Protein AF-A0A8C6QPN0-F1 (afdb_monomer)

Organism: Nannospalax galili (NCBI:txid1026970)

Nearest PDB structures (foldseek):
  6pcf-assembly1_D  TM=9.905E-01  e=1.584E-07  Homo sapiens
  6pce-assembly1_B  TM=9.737E-01  e=1.387E-07  Homo sapiens
  6pce-assembly1_A  TM=9.716E-01  e=4.024E-07  Homo sapiens
  6pcf-assembly1_C-2  TM=9.939E-01  e=9.834E-06  Homo sapiens
  6tdu-assembly1_Q  TM=8.766E-01  e=4.947E-02  Euglena gracilis

Foldseek 3Di:
DDDD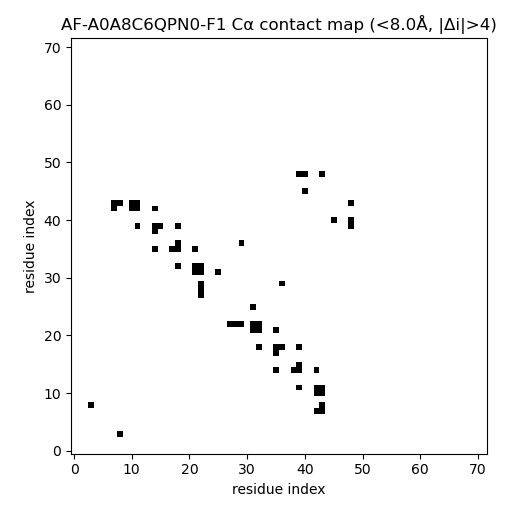DPVLVVQLVVLVVVLLVQCVVVVNPVVSSVVSVVSNVVSDDPVVVVVVVVVSVVVVVVVVVVVVVVVD

Sequence (72 aa):
MAAPSMKERQVCWGARDPYWRCLDDNADDAASCRQLRSLFEASCPQQWIKYFDKRRDYLKFKENFVSAFTVN

pLDDT: mean 92.11, std 9.79, range [48.69, 98.56]

Secondary structure (DSSP, 8-state):
-PPPPHHHHHHHHHHHHHHHHHHHHTTT-TTTTHHHHHHHHHHS-HHHHHHHHHHHHHHHHHHHHHHHHTT-

Radius of gyration: 14.2 Å; Cα contacts (8 Å, |Δi|>4): 33; chains: 1; bounding box: 35×27×34 Å

Structure (mmCIF, N/CA/C/O backbone):
data_AF-A0A8C6QPN0-F1
#
_entry.id   AF-A0A8C6QPN0-F1
#
loop_
_atom_site.group_PDB
_atom_site.id
_atom_site.type_symbol
_atom_site.label_atom_id
_atom_site.label_alt_id
_atom_site.label_comp_id
_atom_site.label_asym_id
_atom_site.label_entity_id
_atom_site.label_seq_id
_atom_site.pdbx_PDB_ins_code
_atom_site.Cartn_x
_atom_site.Cartn_y
_atom_site.Cartn_z
_atom_site.occupancy
_atom_site.B_iso_or_equiv
_atom_site.auth_seq_id
_atom_site.auth_comp_id
_atom_site.auth_asym_id
_atom_site.auth_atom_id
_atom_site.pdbx_PDB_model_num
ATOM 1 N N . MET A 1 1 ? -0.093 13.611 16.540 1.00 60.22 1 MET A N 1
ATOM 2 C CA . MET A 1 1 ? -1.073 12.516 16.362 1.00 60.22 1 MET A CA 1
ATOM 3 C C . MET A 1 1 ? -0.706 11.392 17.310 1.00 60.22 1 MET A C 1
ATOM 5 O O . MET A 1 1 ? 0.484 11.142 17.462 1.00 60.22 1 MET A O 1
ATOM 9 N N . ALA A 1 2 ? -1.687 10.787 17.981 1.00 74.75 2 ALA A N 1
ATOM 10 C CA . ALA A 1 2 ? -1.445 9.658 18.877 1.00 74.75 2 ALA A CA 1
ATOM 11 C C . ALA A 1 2 ? -1.002 8.417 18.084 1.00 74.75 2 ALA A C 1
ATOM 13 O O . ALA A 1 2 ? -1.343 8.272 16.909 1.00 74.75 2 ALA A O 1
ATOM 14 N N . ALA A 1 3 ? -0.222 7.542 18.719 1.00 77.44 3 ALA A N 1
ATOM 15 C CA . ALA A 1 3 ? 0.157 6.272 18.116 1.00 77.44 3 ALA A CA 1
ATOM 16 C C . ALA A 1 3 ? -1.089 5.370 17.971 1.00 77.44 3 ALA A C 1
ATOM 18 O O . ALA A 1 3 ? -1.844 5.251 18.938 1.00 77.44 3 ALA A O 1
ATOM 19 N N . PRO A 1 4 ? -1.31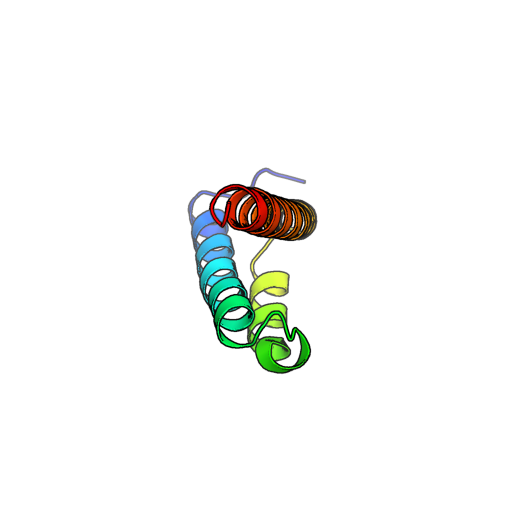2 4.731 16.807 1.00 83.06 4 PRO A N 1
ATOM 20 C CA . PRO A 1 4 ? -2.467 3.862 16.602 1.00 83.06 4 PRO A CA 1
ATOM 21 C C . PRO A 1 4 ? -2.413 2.625 17.508 1.00 83.06 4 PRO A C 1
ATOM 23 O O . PRO A 1 4 ? -1.351 2.036 17.750 1.00 83.06 4 PRO A O 1
ATOM 26 N N . SER A 1 5 ? -3.582 2.204 17.982 1.00 91.69 5 SER A N 1
ATOM 27 C CA . SER A 1 5 ? -3.778 1.004 18.795 1.00 91.69 5 SER A CA 1
ATOM 28 C C . SER A 1 5 ? -3.400 -0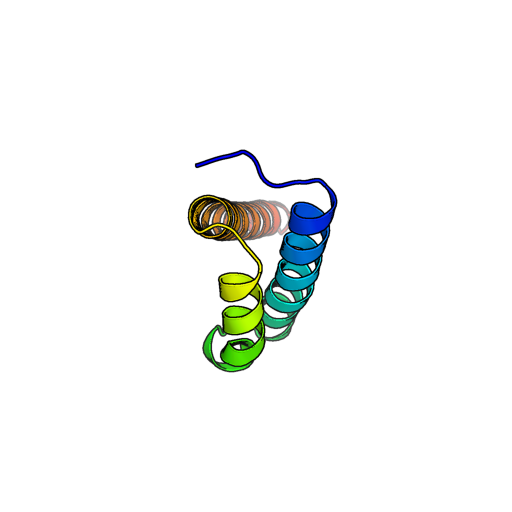.274 18.039 1.00 91.69 5 SER A C 1
ATOM 30 O O . SER A 1 5 ? -3.232 -0.296 16.820 1.00 91.69 5 SER A O 1
ATOM 32 N N . MET A 1 6 ? -3.266 -1.394 18.752 1.00 91.44 6 MET A N 1
ATOM 33 C CA . MET A 1 6 ? -2.999 -2.694 18.119 1.00 91.44 6 MET A CA 1
ATOM 34 C C . MET A 1 6 ? -4.074 -3.074 17.086 1.00 91.44 6 MET A C 1
ATOM 36 O O . MET A 1 6 ? -3.737 -3.537 15.999 1.00 91.44 6 MET A O 1
ATOM 40 N N . LYS A 1 7 ? -5.350 -2.816 17.399 1.00 92.31 7 LYS A N 1
ATOM 41 C CA . LYS A 1 7 ? -6.485 -3.138 16.527 1.00 92.31 7 LYS A CA 1
ATOM 42 C C . LYS A 1 7 ? -6.490 -2.286 15.256 1.00 92.31 7 LYS A C 1
ATOM 44 O O . LYS A 1 7 ? -6.661 -2.824 14.168 1.00 92.31 7 LYS A O 1
ATOM 49 N N . GLU A 1 8 ? -6.232 -0.984 15.368 1.00 90.69 8 GLU A N 1
ATOM 50 C CA . GLU A 1 8 ? -6.126 -0.092 14.199 1.00 90.69 8 GLU A CA 1
ATOM 51 C C . GLU A 1 8 ? -4.960 -0.490 13.288 1.00 9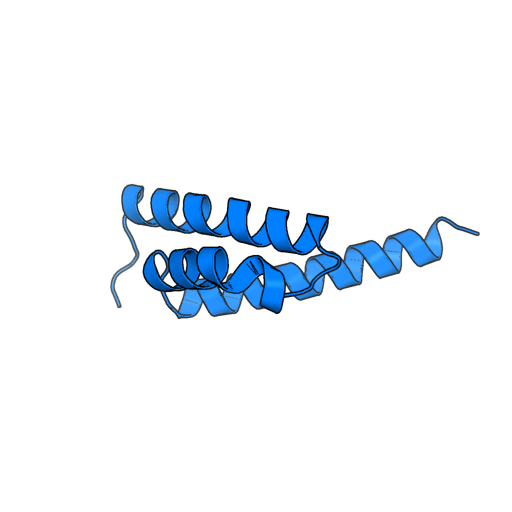0.69 8 GLU A C 1
ATOM 53 O O . GLU A 1 8 ? -5.087 -0.476 12.065 1.00 90.69 8 GLU A O 1
ATOM 58 N N . ARG A 1 9 ? -3.835 -0.924 13.872 1.00 93.50 9 ARG A N 1
ATOM 59 C CA . ARG A 1 9 ? -2.695 -1.440 13.101 1.00 93.50 9 ARG A CA 1
ATOM 60 C C . ARG A 1 9 ? -3.050 -2.704 12.322 1.00 93.50 9 ARG A C 1
ATOM 62 O O . ARG A 1 9 ? -2.688 -2.801 11.153 1.00 93.50 9 ARG A O 1
ATOM 69 N N . GLN A 1 10 ? -3.779 -3.636 12.937 1.00 94.50 10 GLN A N 1
ATOM 70 C CA . GLN A 1 10 ? -4.250 -4.849 12.263 1.00 94.50 10 GLN A CA 1
ATOM 71 C C . GLN A 1 10 ? -5.200 -4.534 11.104 1.00 94.50 10 GLN A C 1
ATOM 73 O O . GLN A 1 10 ? -5.035 -5.102 10.030 1.00 94.50 10 GLN A O 1
ATOM 78 N N . VAL A 1 11 ? -6.143 -3.605 11.291 1.00 95.44 11 VAL A N 1
ATOM 79 C CA . VAL A 1 11 ? -7.057 -3.167 10.220 1.00 95.44 11 VAL A CA 1
ATOM 80 C C . VAL A 1 11 ? -6.275 -2.543 9.063 1.00 95.44 11 VAL A C 1
ATOM 82 O O . VAL A 1 11 ? -6.472 -2.923 7.912 1.00 95.44 11 VAL A O 1
ATOM 85 N N . CYS A 1 12 ? -5.323 -1.658 9.366 1.00 96.62 12 CYS A N 1
ATOM 86 C CA . CYS A 1 12 ? -4.475 -1.038 8.353 1.00 96.62 12 CYS A CA 1
ATOM 87 C C . CYS A 1 12 ? -3.668 -2.072 7.546 1.00 96.62 12 CYS A C 1
ATOM 89 O O . CYS A 1 12 ? -3.677 -2.049 6.315 1.00 96.62 12 CYS A O 1
ATOM 91 N N . TRP A 1 13 ? -2.988 -3.011 8.212 1.00 93.88 13 TRP A N 1
ATOM 92 C CA . TRP A 1 13 ? -2.236 -4.064 7.518 1.00 93.88 13 TRP A CA 1
ATOM 93 C C . TRP A 1 13 ? -3.152 -5.007 6.729 1.00 93.88 13 TRP A C 1
ATOM 95 O O . TRP A 1 13 ? -2.822 -5.366 5.603 1.00 93.88 13 TRP A O 1
ATOM 105 N N . GLY A 1 14 ? -4.330 -5.327 7.271 1.00 96.56 14 GLY A N 1
ATOM 106 C CA . GLY A 1 14 ? -5.345 -6.136 6.599 1.00 96.56 14 GLY A CA 1
ATOM 107 C C . GLY A 1 14 ? -5.922 -5.491 5.336 1.00 96.56 14 GLY A C 1
ATOM 108 O O . GLY A 1 14 ? -6.346 -6.214 4.444 1.00 96.56 14 GLY A O 1
ATOM 109 N N . ALA A 1 15 ? -5.902 -4.159 5.221 1.00 97.88 15 ALA A N 1
ATOM 110 C CA . ALA A 1 15 ? -6.253 -3.448 3.989 1.00 97.88 15 ALA A CA 1
ATOM 111 C C . ALA A 1 15 ? -5.056 -3.285 3.032 1.00 97.88 15 ALA A C 1
ATOM 113 O O . ALA A 1 15 ? -5.225 -3.312 1.812 1.00 97.88 15 ALA A O 1
ATOM 114 N N . ARG A 1 16 ? -3.835 -3.155 3.571 1.00 98.25 16 ARG A N 1
ATOM 115 C CA . ARG A 1 16 ? -2.591 -3.064 2.789 1.00 98.25 16 ARG A CA 1
ATOM 116 C C . ARG A 1 16 ? -2.339 -4.329 1.971 1.00 98.25 16 ARG A C 1
ATOM 118 O O . ARG A 1 16 ? -2.036 -4.228 0.786 1.00 98.25 16 ARG A O 1
ATOM 125 N N . ASP A 1 17 ? -2.427 -5.499 2.598 1.00 97.94 17 ASP A N 1
ATOM 126 C CA . ASP A 1 17 ? -1.991 -6.756 1.977 1.00 97.94 17 ASP A CA 1
ATOM 127 C C . ASP A 1 17 ? -2.816 -7.132 0.731 1.00 97.94 17 ASP A C 1
ATOM 129 O O . ASP A 1 17 ? -2.211 -7.458 -0.291 1.00 97.94 17 ASP A O 1
ATOM 133 N N . PRO A 1 18 ? -4.161 -7.016 0.732 1.00 98.19 18 PRO A N 1
ATOM 134 C CA . PRO A 1 18 ? -4.963 -7.197 -0.476 1.00 98.19 18 PRO A CA 1
ATOM 135 C C . PRO A 1 18 ? -4.629 -6.186 -1.575 1.00 98.19 18 PRO A C 1
ATOM 137 O O . PRO A 1 18 ? -4.560 -6.566 -2.741 1.00 98.19 18 PRO A O 1
ATOM 140 N N . TYR A 1 19 ? -4.398 -4.915 -1.223 1.00 98.56 19 TYR A N 1
ATOM 141 C CA . TYR A 1 19 ? -4.007 -3.893 -2.198 1.00 98.56 19 TYR A CA 1
ATOM 142 C C . TYR A 1 19 ? -2.666 -4.233 -2.860 1.00 98.56 19 TYR A C 1
ATOM 144 O O . TYR A 1 19 ? -2.559 -4.185 -4.082 1.00 98.56 19 TYR A O 1
ATOM 152 N N . TRP A 1 20 ? -1.660 -4.629 -2.078 1.00 97.94 20 TRP A N 1
ATOM 153 C CA . TRP A 1 20 ? -0.352 -5.011 -2.615 1.00 97.94 20 TRP A CA 1
ATOM 154 C C . TRP A 1 20 ? -0.425 -6.264 -3.479 1.00 97.94 20 TRP A C 1
ATOM 156 O O . TRP A 1 20 ? 0.140 -6.257 -4.567 1.00 97.94 20 TRP A O 1
ATOM 166 N N . ARG A 1 21 ? -1.172 -7.287 -3.042 1.00 97.94 21 ARG A N 1
ATOM 167 C CA . ARG A 1 21 ? -1.403 -8.492 -3.846 1.00 97.94 21 ARG A CA 1
ATOM 168 C C . ARG A 1 21 ? -2.056 -8.151 -5.183 1.00 97.94 21 ARG A C 1
ATOM 170 O O . ARG A 1 21 ? -1.590 -8.619 -6.208 1.00 97.94 21 ARG A O 1
ATOM 177 N N . CYS A 1 22 ? -3.072 -7.287 -5.183 1.00 98.50 22 CYS A N 1
ATOM 178 C CA . CYS A 1 22 ? -3.695 -6.837 -6.424 1.00 98.50 22 CYS A CA 1
ATOM 179 C C . CYS A 1 22 ? -2.677 -6.193 -7.373 1.00 98.50 22 CYS A C 1
ATOM 181 O O . CYS A 1 22 ? -2.678 -6.503 -8.558 1.00 98.50 22 CYS A O 1
ATOM 183 N N . LEU A 1 23 ? -1.794 -5.327 -6.869 1.00 98.19 23 LEU A N 1
ATOM 184 C CA . LEU A 1 23 ? -0.762 -4.720 -7.710 1.00 98.19 23 LEU A CA 1
ATOM 185 C C . LEU A 1 23 ? 0.219 -5.765 -8.253 1.00 98.19 23 LEU A C 1
ATOM 187 O O . LEU A 1 23 ? 0.577 -5.698 -9.422 1.00 98.19 23 LEU A O 1
ATOM 191 N N . ASP A 1 24 ? 0.629 -6.733 -7.432 1.00 96.50 24 ASP A N 1
ATOM 192 C CA . ASP A 1 24 ? 1.517 -7.814 -7.869 1.00 96.50 24 ASP A CA 1
ATOM 193 C C . ASP A 1 24 ? 0.864 -8.671 -8.971 1.00 96.50 24 ASP A C 1
ATOM 195 O O . ASP A 1 24 ? 1.508 -8.966 -9.976 1.00 96.50 24 ASP A O 1
ATOM 199 N N . ASP A 1 25 ? -0.428 -8.984 -8.833 1.00 97.69 25 ASP A N 1
ATOM 200 C CA . ASP A 1 25 ? -1.199 -9.775 -9.804 1.00 97.69 25 ASP A CA 1
ATOM 201 C C . ASP A 1 25 ? -1.496 -9.007 -11.109 1.00 97.69 25 ASP A C 1
ATOM 203 O O . ASP A 1 25 ? -1.738 -9.618 -12.149 1.00 97.69 25 ASP A O 1
ATOM 207 N N . ASN A 1 26 ? -1.481 -7.669 -11.072 1.00 97.06 26 ASN A N 1
ATOM 208 C CA . ASN A 1 26 ? -1.840 -6.795 -12.197 1.00 97.06 26 ASN A CA 1
ATOM 209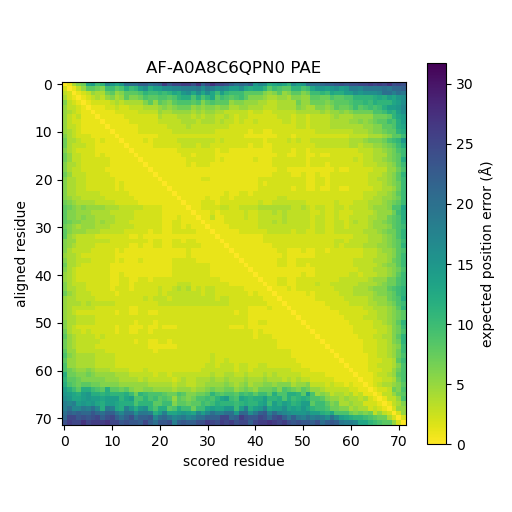 C C . ASN A 1 26 ? -0.649 -5.979 -12.726 1.00 97.06 26 ASN A C 1
ATOM 211 O O . ASN A 1 26 ? -0.844 -4.888 -13.258 1.00 97.06 26 ASN A O 1
ATOM 215 N N . ALA A 1 27 ? 0.581 -6.485 -12.576 1.00 94.75 27 ALA A N 1
ATOM 216 C CA . ALA A 1 27 ? 1.798 -5.847 -13.094 1.00 94.75 27 ALA A CA 1
ATOM 217 C C . ALA A 1 27 ? 1.925 -4.359 -12.705 1.00 94.75 27 ALA A C 1
ATOM 219 O O . ALA A 1 27 ? 2.251 -3.505 -13.527 1.00 94.75 27 ALA A O 1
ATOM 220 N N . ASP A 1 28 ? 1.635 -4.058 -11.439 1.00 94.81 28 ASP A N 1
ATOM 221 C CA . ASP A 1 28 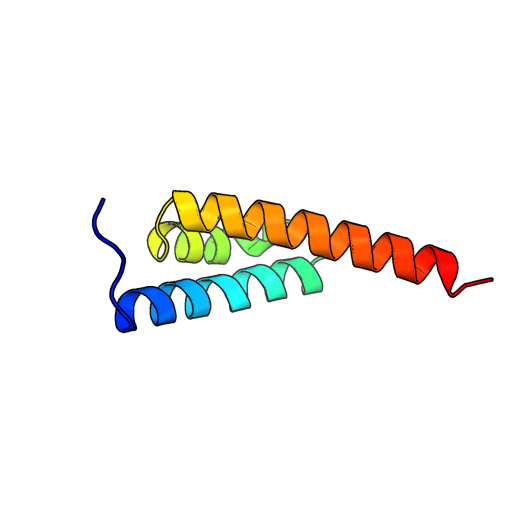? 1.662 -2.719 -10.852 1.00 94.81 28 ASP A CA 1
ATOM 222 C C . ASP A 1 28 ? 0.635 -1.719 -11.426 1.00 94.81 28 ASP A C 1
ATOM 224 O O . ASP A 1 28 ? 0.732 -0.515 -11.169 1.00 94.81 28 ASP A O 1
ATOM 228 N N . ASP A 1 29 ? -0.408 -2.186 -12.123 1.00 95.69 29 ASP A N 1
ATOM 229 C CA . ASP A 1 29 ? -1.504 -1.325 -12.573 1.00 95.69 29 ASP A CA 1
ATOM 230 C C . ASP A 1 29 ? -2.405 -0.870 -11.410 1.00 95.69 29 ASP A C 1
ATOM 232 O O . ASP A 1 29 ? -3.383 -1.515 -11.011 1.00 95.69 29 ASP A O 1
ATOM 236 N N . ALA A 1 30 ? -2.113 0.323 -10.895 1.00 93.69 30 ALA A N 1
ATOM 237 C CA . ALA A 1 30 ? -2.907 0.962 -9.852 1.00 93.69 30 ALA A CA 1
ATOM 238 C C . ALA A 1 30 ? -4.365 1.230 -10.268 1.00 93.69 30 ALA A C 1
ATOM 240 O O . ALA A 1 30 ? -5.238 1.310 -9.396 1.00 93.69 30 ALA A O 1
ATOM 241 N N . ALA A 1 31 ? -4.661 1.359 -11.568 1.00 96.75 31 ALA A N 1
ATOM 242 C CA . ALA A 1 31 ? -6.017 1.620 -12.040 1.00 96.75 31 ALA A CA 1
ATOM 243 C C . ALA A 1 31 ? -6.948 0.431 -11.771 1.00 96.75 31 ALA A C 1
ATOM 245 O O . ALA A 1 31 ? -8.100 0.656 -11.376 1.00 96.75 31 ALA A O 1
ATOM 246 N N . SER A 1 32 ? -6.434 -0.792 -11.926 1.00 97.38 32 SER A N 1
ATOM 247 C CA . SER A 1 32 ? -7.129 -2.051 -11.634 1.00 97.38 32 SER A CA 1
ATOM 248 C C . SER A 1 32 ? -7.366 -2.262 -10.133 1.00 97.38 32 SER A C 1
ATOM 250 O O . SER A 1 32 ? -8.358 -2.868 -9.733 1.00 97.38 32 SER A O 1
ATOM 252 N N . CYS A 1 33 ? -6.530 -1.665 -9.278 1.00 98.19 33 CYS A N 1
ATOM 253 C CA . CYS A 1 33 ? -6.586 -1.834 -7.822 1.00 98.19 33 CYS A CA 1
ATOM 254 C C . CYS A 1 33 ? -7.223 -0.653 -7.066 1.00 98.19 33 CYS A C 1
ATOM 256 O O . CYS A 1 33 ? -7.110 -0.570 -5.839 1.00 98.19 33 CYS A O 1
ATOM 258 N N . ARG A 1 34 ? -7.918 0.260 -7.763 1.00 98.12 34 ARG A N 1
ATOM 259 C CA . ARG A 1 34 ? -8.464 1.507 -7.187 1.00 98.12 34 ARG A CA 1
ATOM 260 C C . ARG A 1 34 ? -9.352 1.305 -5.958 1.00 98.12 34 ARG A C 1
ATOM 262 O O . ARG A 1 34 ? -9.213 2.040 -4.987 1.00 98.12 34 ARG A O 1
ATOM 269 N N . GLN A 1 35 ? -10.233 0.305 -5.966 1.00 97.81 35 GLN A N 1
ATOM 270 C CA . GLN A 1 35 ? -11.124 0.046 -4.826 1.00 97.81 35 GLN A CA 1
ATOM 271 C C . GLN A 1 35 ? -10.343 -0.374 -3.573 1.00 97.81 35 GLN A C 1
ATOM 273 O O . GLN A 1 35 ? -10.579 0.145 -2.482 1.00 97.81 35 GLN A O 1
ATOM 278 N N . LEU A 1 36 ? -9.365 -1.268 -3.737 1.00 98.19 36 LEU A N 1
ATOM 279 C CA . LEU A 1 36 ? -8.487 -1.702 -2.649 1.00 98.19 36 LEU A CA 1
ATOM 280 C C . LEU A 1 36 ? -7.579 -0.563 -2.178 1.00 98.19 36 LEU A C 1
ATOM 282 O O . LEU A 1 36 ? -7.328 -0.444 -0.979 1.00 98.19 36 LEU A O 1
ATOM 286 N N . ARG A 1 37 ? -7.160 0.326 -3.090 1.00 98.00 37 ARG A N 1
ATOM 287 C CA . ARG A 1 37 ? -6.431 1.544 -2.728 1.00 98.00 37 ARG A CA 1
ATOM 288 C C . ARG A 1 37 ? -7.258 2.436 -1.807 1.00 98.00 37 ARG A C 1
ATOM 290 O O . ARG A 1 37 ? -6.753 2.839 -0.765 1.00 98.00 37 ARG A O 1
ATOM 297 N N . SER A 1 38 ? -8.520 2.699 -2.141 1.00 98.12 38 SER A N 1
ATOM 298 C CA . SER A 1 38 ? -9.402 3.515 -1.296 1.00 98.12 38 SER A CA 1
ATOM 299 C C . SER A 1 38 ? -9.612 2.903 0.092 1.00 98.12 38 SER A C 1
ATOM 301 O O . SER A 1 38 ? -9.581 3.622 1.088 1.00 98.12 38 SER A O 1
ATOM 303 N N . LEU A 1 39 ? -9.767 1.576 0.183 1.00 97.56 39 LEU A N 1
ATOM 304 C CA . LEU A 1 39 ? -9.877 0.879 1.471 1.00 97.56 39 LEU A CA 1
ATOM 305 C C . LEU A 1 39 ? -8.594 0.990 2.298 1.00 97.56 39 LEU A C 1
ATOM 307 O O . LEU A 1 39 ? -8.659 1.237 3.503 1.00 97.56 39 LEU A O 1
ATOM 311 N N . PHE A 1 40 ? -7.434 0.840 1.660 1.00 98.06 40 PHE A N 1
ATOM 312 C CA . PHE A 1 40 ? -6.136 1.013 2.306 1.00 98.06 40 PHE A CA 1
ATOM 313 C C . PHE A 1 40 ? -5.953 2.444 2.828 1.00 98.06 40 PHE A C 1
ATOM 315 O O . PHE A 1 40 ? -5.581 2.628 3.987 1.00 98.06 40 PHE A O 1
ATOM 322 N N . GLU A 1 41 ? -6.287 3.454 2.021 1.00 97.38 41 GLU A N 1
ATOM 323 C CA . GLU A 1 41 ? -6.168 4.861 2.412 1.00 97.38 41 GLU A CA 1
ATOM 324 C C . GLU A 1 41 ? -7.124 5.260 3.544 1.00 97.38 41 GLU A C 1
ATOM 326 O O . GLU A 1 41 ? -6.747 6.039 4.417 1.00 97.38 41 GLU A O 1
ATOM 331 N N . ALA A 1 42 ? -8.333 4.693 3.574 1.00 96.62 42 ALA A N 1
ATOM 332 C CA . ALA A 1 42 ? -9.300 4.924 4.647 1.00 96.62 42 ALA A CA 1
ATOM 333 C C . ALA A 1 42 ? -8.932 4.200 5.956 1.00 96.62 42 ALA A C 1
ATOM 335 O O . ALA A 1 42 ? -9.290 4.657 7.041 1.00 96.62 42 ALA A O 1
ATOM 336 N N . SER A 1 43 ? -8.220 3.074 5.864 1.00 96.19 43 SER A N 1
ATOM 337 C CA . SER A 1 43 ? -7.896 2.207 7.007 1.00 96.19 43 SER A CA 1
ATOM 338 C C . SER A 1 43 ? -6.580 2.559 7.701 1.00 96.19 43 SER A C 1
ATOM 340 O O . SER A 1 43 ? -6.291 2.028 8.775 1.00 96.19 43 SER A O 1
ATOM 342 N N . CYS A 1 44 ? -5.754 3.414 7.096 1.00 95.75 44 CYS A N 1
ATOM 343 C CA . CYS A 1 44 ? -4.390 3.672 7.543 1.00 95.75 44 CYS A CA 1
ATOM 344 C C . CYS A 1 44 ? -4.118 5.160 7.800 1.00 95.75 44 CYS A C 1
ATOM 346 O O . CYS A 1 44 ? -4.561 6.023 7.046 1.00 95.75 44 CYS A O 1
ATOM 348 N N . PRO A 1 45 ? -3.283 5.497 8.802 1.00 94.25 45 PRO A N 1
ATOM 349 C CA . PRO A 1 45 ? -2.768 6.854 8.946 1.00 94.25 45 PRO A CA 1
ATOM 350 C C . PRO A 1 45 ? -1.980 7.296 7.704 1.00 94.25 45 PRO A C 1
ATOM 352 O O . PRO A 1 45 ? -1.167 6.537 7.175 1.00 94.25 45 PRO A O 1
ATOM 355 N N . GLN A 1 46 ? -2.109 8.561 7.293 1.00 93.06 46 GLN A N 1
ATOM 356 C CA . GLN A 1 46 ? -1.412 9.091 6.106 1.00 93.06 46 GLN A CA 1
ATOM 357 C C . GLN A 1 46 ? 0.110 8.889 6.126 1.00 93.06 46 GLN A C 1
ATOM 359 O O . GLN A 1 46 ? 0.719 8.618 5.093 1.00 93.06 46 GLN A O 1
ATOM 364 N N . GLN A 1 47 ? 0.744 9.002 7.296 1.00 92.75 47 GLN A N 1
ATOM 365 C CA . GLN A 1 47 ? 2.188 8.773 7.421 1.00 92.75 47 GLN A CA 1
ATOM 366 C C . GLN A 1 47 ? 2.565 7.314 7.137 1.00 92.75 47 GLN A C 1
ATOM 368 O O . GLN A 1 47 ? 3.621 7.047 6.568 1.00 92.75 47 GLN A O 1
ATOM 373 N N . TRP A 1 48 ? 1.692 6.377 7.506 1.00 94.62 48 TRP A N 1
ATOM 374 C CA . TRP A 1 48 ? 1.897 4.952 7.281 1.00 94.62 48 TRP A CA 1
ATOM 375 C C . TRP A 1 48 ? 1.708 4.597 5.815 1.00 94.62 48 TRP A C 1
ATOM 377 O O . TRP A 1 48 ? 2.523 3.860 5.279 1.00 94.62 48 TRP A O 1
ATOM 387 N N . ILE A 1 49 ? 0.706 5.182 5.155 1.00 96.50 49 ILE A N 1
ATOM 388 C CA . ILE A 1 49 ? 0.504 5.037 3.707 1.00 96.50 49 ILE A CA 1
ATOM 389 C C . ILE A 1 49 ? 1.770 5.474 2.964 1.00 96.50 49 ILE A C 1
ATOM 391 O O . ILE A 1 49 ? 2.360 4.677 2.243 1.00 96.50 49 ILE A O 1
ATOM 395 N N . LYS A 1 50 ? 2.275 6.684 3.250 1.00 96.44 50 LYS A N 1
ATOM 396 C CA . LYS A 1 50 ? 3.528 7.192 2.660 1.00 96.44 50 LYS A CA 1
ATOM 397 C C . LYS A 1 50 ? 4.724 6.273 2.919 1.00 96.44 50 LYS A C 1
ATOM 399 O O . LYS A 1 50 ? 5.556 6.088 2.035 1.00 96.44 50 LYS A O 1
ATOM 404 N N . TYR A 1 51 ? 4.846 5.737 4.134 1.00 95.56 51 TYR A N 1
ATOM 405 C CA . TYR A 1 51 ? 5.915 4.800 4.477 1.00 95.56 51 TYR A CA 1
ATOM 406 C C . TYR A 1 51 ? 5.796 3.489 3.692 1.00 95.56 51 TYR A C 1
ATOM 408 O O . TYR A 1 51 ? 6.789 3.009 3.148 1.00 95.56 51 TYR A O 1
ATOM 416 N N . PHE A 1 52 ? 4.596 2.913 3.625 1.00 97.19 52 PHE A N 1
ATOM 417 C CA . PHE A 1 52 ? 4.356 1.649 2.942 1.00 97.19 52 PHE A CA 1
ATOM 418 C C . PHE A 1 52 ? 4.533 1.775 1.433 1.00 97.19 52 PHE A C 1
ATOM 420 O O . PHE A 1 52 ? 5.219 0.930 0.868 1.00 97.19 52 PHE A O 1
ATOM 427 N N . ASP A 1 53 ? 4.021 2.834 0.807 1.00 96.94 53 ASP A N 1
ATOM 428 C CA . ASP A 1 53 ? 4.207 3.080 -0.628 1.00 96.94 53 ASP A CA 1
ATOM 429 C C . ASP A 1 53 ? 5.711 3.122 -0.970 1.00 96.94 53 ASP A C 1
ATOM 431 O O . ASP A 1 53 ? 6.192 2.307 -1.754 1.00 96.94 53 ASP A O 1
ATOM 435 N N . LYS A 1 54 ? 6.502 3.928 -0.242 1.00 97.50 54 LYS A N 1
ATOM 436 C CA . LYS A 1 54 ? 7.9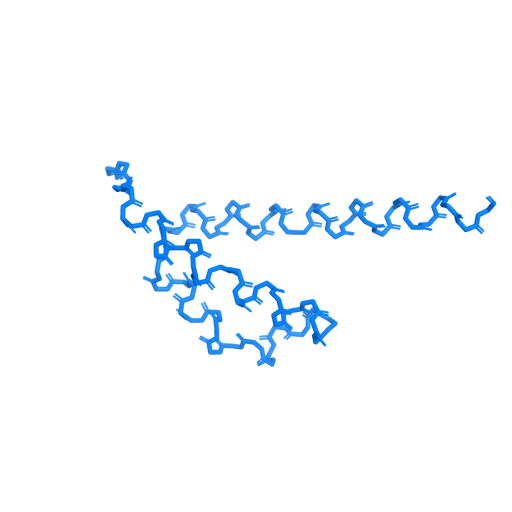70 3.971 -0.409 1.00 97.50 54 LYS A CA 1
ATOM 437 C C . LYS A 1 54 ? 8.650 2.624 -0.169 1.00 97.50 54 LYS A C 1
ATOM 439 O O . LYS A 1 54 ? 9.621 2.281 -0.841 1.00 97.50 54 LYS A O 1
ATOM 444 N N . ARG A 1 55 ? 8.189 1.870 0.833 1.00 97.00 55 ARG A N 1
ATOM 445 C CA . ARG A 1 55 ? 8.732 0.542 1.139 1.00 97.00 55 ARG A CA 1
ATOM 446 C C . ARG A 1 55 ? 8.473 -0.425 -0.012 1.00 97.00 55 ARG A C 1
ATOM 448 O O . ARG A 1 55 ? 9.363 -1.211 -0.319 1.00 97.00 55 ARG A O 1
ATOM 455 N N . ARG A 1 56 ? 7.288 -0.383 -0.624 1.00 96.62 56 ARG A N 1
ATOM 456 C CA . ARG A 1 56 ? 6.943 -1.235 -1.764 1.00 96.62 56 ARG A CA 1
ATOM 457 C C . ARG A 1 56 ? 7.836 -0.936 -2.960 1.00 96.62 56 ARG A C 1
ATOM 459 O O . ARG A 1 56 ? 8.440 -1.867 -3.482 1.00 96.62 56 ARG A O 1
ATOM 466 N N . ASP A 1 57 ? 7.998 0.340 -3.305 1.00 95.75 57 ASP A N 1
ATOM 467 C CA . ASP A 1 57 ? 8.869 0.773 -4.406 1.00 95.75 57 ASP A CA 1
ATOM 468 C C . ASP A 1 57 ? 10.306 0.273 -4.209 1.00 95.75 57 ASP A C 1
ATOM 470 O O . ASP A 1 57 ? 10.912 -0.297 -5.115 1.00 95.75 57 ASP A O 1
ATOM 474 N N . TYR A 1 58 ? 10.838 0.412 -2.990 1.00 96.38 58 TYR A N 1
ATOM 475 C CA . TYR A 1 58 ? 12.161 -0.107 -2.644 1.00 96.38 58 TYR A CA 1
ATOM 476 C C . TYR A 1 58 ? 12.254 -1.633 -2.780 1.00 96.38 58 TYR A C 1
ATOM 478 O O . TYR A 1 58 ? 13.256 -2.145 -3.282 1.00 96.38 58 TYR A O 1
ATOM 486 N N . LEU A 1 59 ? 11.234 -2.373 -2.335 1.00 95.25 59 LEU A N 1
ATOM 487 C CA . LEU A 1 59 ? 11.214 -3.833 -2.443 1.00 95.25 59 LEU A CA 1
ATOM 488 C C . LEU A 1 59 ? 11.169 -4.288 -3.903 1.00 95.25 59 LEU A C 1
ATOM 490 O O . LEU A 1 59 ? 11.942 -5.174 -4.257 1.00 95.25 59 LEU A O 1
ATOM 494 N N . LYS A 1 60 ? 10.357 -3.645 -4.749 1.00 93.50 60 LYS A N 1
ATOM 495 C CA . LYS A 1 60 ? 10.308 -3.918 -6.194 1.00 93.50 60 LYS A CA 1
ATOM 496 C C . LYS A 1 60 ? 11.623 -3.586 -6.882 1.00 93.50 60 LYS A C 1
ATOM 498 O O . LYS A 1 60 ? 12.141 -4.394 -7.644 1.00 93.50 60 LYS A O 1
ATOM 503 N N . PHE A 1 61 ? 12.223 -2.441 -6.558 1.00 93.62 61 PHE A N 1
ATOM 504 C CA . PHE A 1 61 ? 13.553 -2.097 -7.055 1.00 93.62 61 PHE A CA 1
ATOM 505 C C . PHE A 1 61 ? 14.592 -3.157 -6.668 1.00 93.62 61 PHE A C 1
ATOM 507 O O . PHE A 1 61 ? 15.363 -3.607 -7.513 1.00 93.62 61 PHE A O 1
ATOM 514 N N . LYS A 1 62 ? 14.593 -3.594 -5.404 1.00 94.19 62 LYS A N 1
ATOM 515 C CA . LYS A 1 62 ? 15.500 -4.637 -4.915 1.00 94.19 62 LYS A CA 1
ATOM 516 C C . LYS A 1 62 ? 15.260 -5.978 -5.614 1.00 94.19 62 LYS A C 1
ATOM 518 O O . LYS A 1 62 ? 16.229 -6.629 -5.985 1.00 94.19 62 LYS A O 1
ATOM 523 N N . GLU A 1 63 ? 14.008 -6.392 -5.780 1.00 91.31 63 GLU A N 1
ATOM 524 C CA . GLU A 1 63 ? 13.630 -7.627 -6.477 1.00 91.31 63 GLU A CA 1
ATOM 525 C C . GLU A 1 63 ? 14.102 -7.612 -7.935 1.00 91.31 63 GLU A C 1
ATOM 527 O O . GLU A 1 63 ? 14.741 -8.564 -8.379 1.00 91.31 63 GLU A O 1
ATOM 532 N N . ASN A 1 64 ? 13.895 -6.498 -8.639 1.00 87.19 64 ASN A N 1
ATOM 533 C CA . ASN A 1 64 ? 14.364 -6.308 -10.011 1.00 87.19 64 ASN A CA 1
ATOM 534 C C . ASN A 1 64 ? 15.896 -6.314 -10.095 1.00 87.19 64 ASN A C 1
ATOM 536 O O . ASN A 1 64 ? 16.461 -6.939 -10.987 1.00 87.19 64 ASN A O 1
ATOM 540 N N . PHE A 1 65 ? 16.578 -5.654 -9.154 1.00 88.56 65 PHE A N 1
ATOM 541 C CA . PHE A 1 65 ? 18.041 -5.621 -9.106 1.00 88.56 65 PHE A CA 1
ATOM 542 C C . PHE A 1 65 ? 18.642 -7.007 -8.838 1.00 88.56 65 PHE A C 1
AT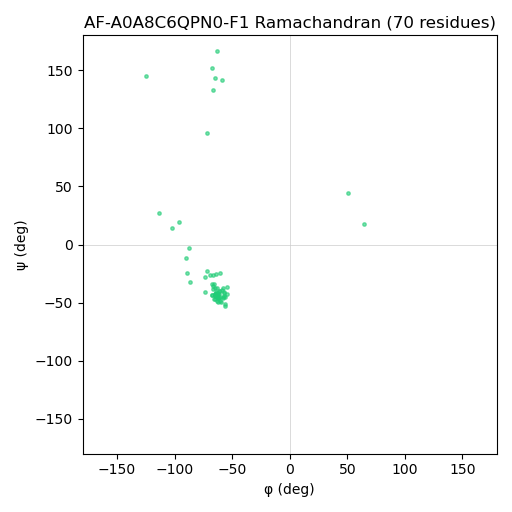OM 544 O O . PHE A 1 65 ? 19.603 -7.402 -9.492 1.00 88.56 65 PHE A O 1
ATOM 551 N N . VAL A 1 66 ? 18.069 -7.762 -7.896 1.00 86.38 66 VAL A N 1
ATOM 552 C CA . VAL A 1 66 ? 18.503 -9.137 -7.602 1.00 86.38 66 VAL A CA 1
ATOM 553 C C . VAL A 1 66 ? 18.231 -10.047 -8.796 1.00 86.38 66 VAL A C 1
ATOM 555 O O . VAL A 1 66 ? 19.139 -10.753 -9.223 1.00 86.38 66 VAL A O 1
ATOM 558 N N . SER A 1 67 ? 17.029 -9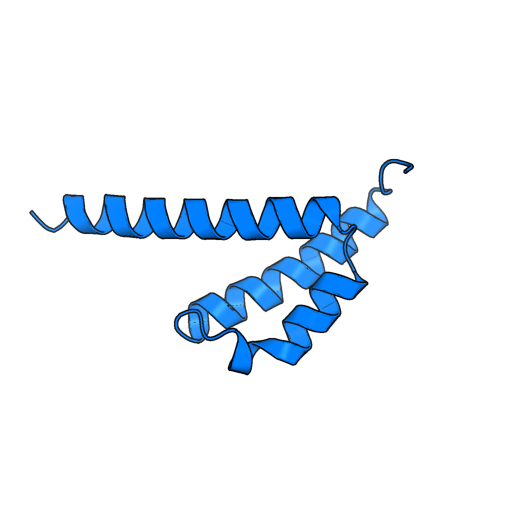.979 -9.374 1.00 82.06 67 SER A N 1
ATOM 559 C CA . SER A 1 67 ? 16.664 -10.758 -10.564 1.00 82.06 67 SER A CA 1
ATOM 560 C C . SER A 1 67 ? 17.596 -10.471 -11.742 1.00 82.06 67 SER A C 1
ATOM 562 O O . SER A 1 67 ? 17.976 -11.390 -12.458 1.00 82.06 67 SER A O 1
ATOM 564 N N . ALA A 1 68 ? 18.033 -9.220 -11.918 1.00 76.44 68 ALA A N 1
ATOM 565 C CA . ALA A 1 68 ? 18.993 -8.852 -12.956 1.00 76.44 68 ALA A CA 1
ATOM 566 C C . ALA A 1 68 ? 20.398 -9.449 -12.734 1.00 76.44 68 ALA A C 1
ATOM 568 O O . ALA A 1 68 ? 21.127 -9.650 -13.701 1.00 76.44 68 ALA A O 1
ATOM 569 N N . PHE A 1 69 ? 20.786 -9.745 -11.489 1.00 75.62 69 PHE A N 1
ATOM 570 C CA . PHE A 1 69 ? 22.104 -10.303 -11.163 1.00 75.62 69 PHE A CA 1
ATOM 571 C C . PHE A 1 69 ? 22.141 -11.839 -11.184 1.00 75.62 69 PHE A C 1
ATOM 573 O O . PHE A 1 69 ? 23.200 -12.415 -11.401 1.00 75.62 69 PHE A O 1
ATOM 580 N N . THR A 1 70 ? 21.009 -12.519 -10.983 1.00 68.50 70 THR A N 1
ATOM 581 C CA . THR A 1 70 ? 20.941 -13.994 -10.962 1.00 68.50 70 THR A CA 1
ATOM 582 C C . THR A 1 70 ? 20.735 -14.638 -12.337 1.00 68.50 70 THR A C 1
ATOM 584 O O . THR A 1 70 ? 20.694 -15.861 -12.424 1.00 68.50 70 THR A O 1
ATOM 587 N N . VAL A 1 71 ? 20.569 -13.846 -13.402 1.00 60.28 71 VAL A N 1
ATOM 588 C CA . VAL A 1 71 ? 20.396 -14.327 -14.793 1.00 60.28 71 VAL A CA 1
ATOM 589 C C . VAL A 1 71 ? 21.734 -14.318 -15.564 1.00 60.28 71 VAL A C 1
ATOM 591 O O . VAL A 1 71 ? 21.749 -14.350 -16.790 1.00 60.28 71 VAL A O 1
ATOM 594 N N . ASN A 1 72 ? 22.869 -14.295 -14.856 1.00 48.69 72 ASN A N 1
ATOM 595 C CA . ASN A 1 72 ? 24.213 -14.389 -15.437 1.00 48.69 72 ASN A CA 1
ATOM 596 C C . ASN A 1 72 ? 24.984 -15.575 -14.851 1.00 48.69 72 ASN A C 1
ATOM 598 O O . ASN A 1 72 ? 24.945 -15.728 -13.608 1.00 48.69 72 ASN A O 1
#

InterPro domains:
  IPR036549 Cytochrome c oxidase subunit 6B/Cytochrome c oxidase assembly factor 6-like superfamily [G3DSA:1.10.10.140] (1-67)
  IPR036549 Cytochrome c oxidase subunit 6B/Cytochrome c oxidase assembly factor 6-like superfamily [SSF47694] (1-64)
  IPR042289 Cytochrome c oxidase assembly factor 6 homolog [PTHR46690] (1-67)
  IPR048280 Cytochrome oxidase c subunit VIb-like [PF02297] (2-57)

Solvent-accessible surface area (backbone atoms only — not comparable to full-atom values): 4070 Å² total; per-residue (Å²): 132,82,82,78,52,74,66,52,50,50,49,20,51,65,28,41,53,60,30,53,47,43,22,68,77,47,80,64,39,59,79,84,29,45,70,40,45,52,49,22,60,74,44,35,60,69,71,54,50,57,50,49,54,54,50,49,55,51,49,51,52,50,52,54,53,50,55,66,60,72,78,110

Mean predicted aligned error: 4.34 Å